Protein AF-A0A974YN54-F1 (afdb_monomer_lite)

Sequence (105 aa):
MNDLEYCRILQIESSTLQMWVEERWIIPGSSSQARSYEDVDLARGRLILDLIESMGVNHAGVDVVIELVDQVHSLRERMRLLMDAIGKQDPAVQNALWQALTPIR

Foldseek 3Di:
DFLVVLCVVLVHDSVVVVVCVVLPLAPFDDDPHGGHDDVVSSVSSVVLCCCCPVVVHDPVRSSVVSVVVVVVVVVVVVVVVVVVVLVPDDPVSVVVVVVVPPDPD

Secondary structure (DSSP, 8-state):
--HHHHHHHHT--HHHHHHHHHTTSS--EEETTEEE--HHHHHHHHHHHIIIIIT---HHHHHHHHHHHHHHHHHHHHHHHHHHHHHTS-HHHHHHHHHHHS---

Radius of gyration: 19.65 Å; chains: 1; bounding box: 41×22×55 Å

pLDDT: mean 91.98, std 7.6, range [49.56, 97.44]

Structure (mmCIF, N/CA/C/O backbone):
data_AF-A0A974YN54-F1
#
_entry.id   AF-A0A974YN54-F1
#
loop_
_atom_site.group_PDB
_atom_site.id
_atom_site.type_symbol
_atom_site.label_atom_id
_atom_site.label_alt_id
_atom_site.label_comp_id
_atom_site.label_asym_id
_atom_site.label_entity_id
_atom_site.label_seq_id
_atom_site.pdbx_PDB_ins_code
_atom_site.Cartn_x
_atom_site.Cartn_y
_atom_site.Cartn_z
_atom_site.occupancy
_atom_site.B_iso_or_equiv
_atom_site.auth_seq_id
_atom_site.auth_comp_id
_atom_site.auth_asym_id
_atom_site.auth_atom_id
_atom_site.pdbx_PDB_model_num
ATOM 1 N N . MET A 1 1 ? 5.357 9.877 10.454 1.00 93.06 1 MET A N 1
ATOM 2 C CA . MET A 1 1 ? 4.251 9.975 11.438 1.00 93.06 1 MET A CA 1
ATOM 3 C C . MET A 1 1 ? 4.340 8.796 12.390 1.00 93.06 1 MET A C 1
ATOM 5 O O . MET A 1 1 ? 4.726 7.731 11.930 1.00 93.06 1 MET A O 1
ATOM 9 N N . ASN A 1 2 ? 4.029 8.946 13.675 1.00 94.38 2 ASN A N 1
ATOM 10 C CA . ASN A 1 2 ? 3.928 7.805 14.608 1.00 94.38 2 ASN A CA 1
ATOM 11 C C . ASN A 1 2 ? 2.498 7.215 14.653 1.00 94.38 2 ASN A C 1
ATOM 13 O O . ASN A 1 2 ? 1.585 7.786 14.057 1.00 94.38 2 ASN A O 1
ATOM 17 N N . ASP A 1 3 ? 2.294 6.103 15.374 1.00 94.75 3 ASP A N 1
ATOM 18 C CA . ASP A 1 3 ? 0.982 5.436 15.522 1.00 94.75 3 ASP A CA 1
ATOM 19 C C . ASP A 1 3 ? -0.126 6.400 15.997 1.00 94.75 3 ASP A C 1
ATOM 21 O O . ASP A 1 3 ? -1.218 6.420 15.434 1.00 94.75 3 ASP A O 1
ATOM 25 N N . LEU A 1 4 ? 0.145 7.242 17.006 1.00 94.50 4 LEU A N 1
ATOM 26 C CA . LEU A 1 4 ? -0.855 8.163 17.571 1.00 94.50 4 LEU A CA 1
ATOM 27 C C . LEU A 1 4 ? -1.285 9.239 16.568 1.00 94.50 4 LEU A C 1
ATOM 29 O O . LEU A 1 4 ? -2.464 9.586 16.492 1.00 94.50 4 LEU A O 1
ATOM 33 N N . GLU A 1 5 ? -0.332 9.787 15.815 1.00 95.69 5 GLU A N 1
ATOM 34 C CA . GLU A 1 5 ? -0.603 10.753 14.749 1.00 95.69 5 GLU A CA 1
ATOM 35 C C . GLU A 1 5 ? -1.415 10.114 13.624 1.00 95.69 5 GLU A C 1
ATOM 37 O O . GLU A 1 5 ? -2.404 10.696 13.182 1.00 95.69 5 GLU A O 1
ATOM 42 N N . TYR A 1 6 ? -1.033 8.906 13.209 1.00 96.19 6 TYR A N 1
ATOM 43 C CA . TYR A 1 6 ? -1.703 8.161 12.149 1.00 96.19 6 TYR A CA 1
ATOM 44 C C . TYR A 1 6 ? -3.162 7.846 12.514 1.00 96.19 6 TYR A C 1
ATOM 46 O O . TYR A 1 6 ? -4.077 8.207 11.769 1.00 96.19 6 TYR A O 1
ATOM 54 N N . CYS A 1 7 ? -3.395 7.292 13.711 1.00 97.25 7 CYS A N 1
ATOM 55 C CA . CYS A 1 7 ? -4.736 7.032 14.237 1.00 97.25 7 CYS A CA 1
ATOM 56 C C . CYS A 1 7 ? -5.588 8.303 14.312 1.00 97.25 7 CYS A C 1
ATOM 58 O O . CYS A 1 7 ? -6.750 8.299 13.912 1.00 97.25 7 CYS A O 1
ATOM 60 N N . ARG A 1 8 ? -5.011 9.420 14.781 1.00 97.44 8 ARG A N 1
ATOM 61 C CA . ARG A 1 8 ? -5.728 10.699 14.884 1.00 97.44 8 ARG A CA 1
ATOM 62 C C . ARG A 1 8 ? -6.159 11.232 13.516 1.00 97.44 8 ARG A C 1
ATOM 64 O O . ARG A 1 8 ? -7.273 11.731 13.399 1.00 97.44 8 ARG A O 1
ATOM 71 N N . ILE A 1 9 ? -5.289 11.159 12.507 1.00 97.38 9 ILE A N 1
ATOM 72 C CA . ILE A 1 9 ? -5.573 11.676 11.158 1.00 97.38 9 ILE A CA 1
ATOM 73 C C . ILE A 1 9 ? -6.654 10.844 10.465 1.00 97.38 9 ILE A C 1
ATOM 75 O O . ILE A 1 9 ? -7.547 11.402 9.826 1.00 97.38 9 ILE A O 1
ATOM 79 N N . LEU A 1 10 ? -6.591 9.519 10.604 1.00 96.56 10 LEU A N 1
ATOM 80 C CA . LEU A 1 10 ? -7.585 8.613 10.029 1.00 96.56 10 LEU A CA 1
ATOM 81 C C . LEU A 1 10 ? -8.843 8.456 10.887 1.00 96.56 10 LEU A C 1
ATOM 83 O O . LEU A 1 10 ? -9.811 7.877 10.412 1.00 96.56 10 LEU A O 1
ATOM 87 N N . GLN A 1 11 ? -8.849 9.006 12.104 1.00 96.94 11 GLN A N 1
ATOM 88 C CA . GLN A 1 11 ? -9.931 8.862 13.082 1.00 96.94 11 GLN A CA 1
ATOM 89 C C . GLN A 1 11 ? -10.240 7.394 13.423 1.00 96.94 11 GLN A C 1
ATOM 91 O O . GLN A 1 11 ? -11.394 7.021 13.612 1.00 96.94 11 GLN A O 1
ATOM 96 N N . ILE A 1 12 ? -9.194 6.572 13.534 1.00 96.81 12 ILE A N 1
ATOM 97 C CA . ILE A 1 12 ? -9.288 5.152 13.894 1.00 96.81 12 ILE A CA 1
ATOM 98 C C . ILE A 1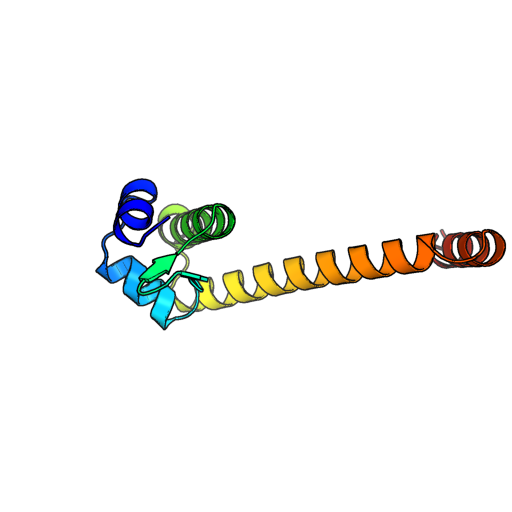 12 ? -8.745 4.899 15.301 1.00 96.81 12 ILE A C 1
ATOM 100 O O . ILE A 1 12 ? -7.926 5.659 15.824 1.00 96.81 12 ILE A O 1
ATOM 104 N N . GLU A 1 13 ? -9.175 3.799 15.911 1.00 96.88 13 GLU A N 1
ATOM 105 C CA . GLU A 1 13 ? -8.606 3.324 17.169 1.00 96.88 13 GLU A CA 1
ATOM 106 C C . GLU A 1 13 ? -7.259 2.619 16.950 1.00 96.88 13 GLU A C 1
ATOM 108 O O . GLU A 1 13 ? -6.990 2.045 15.892 1.00 96.88 13 GLU A O 1
ATOM 113 N N . SER A 1 14 ? -6.418 2.593 17.987 1.00 95.56 14 SER A N 1
ATOM 114 C CA . SER A 1 14 ? -5.140 1.869 17.947 1.00 95.56 14 SER A CA 1
ATOM 115 C C . SER A 1 14 ? -5.310 0.361 17.727 1.00 95.56 14 SER A C 1
ATOM 117 O O . SER A 1 14 ? -4.426 -0.272 17.162 1.00 95.56 14 SER A O 1
ATOM 119 N N . SER A 1 15 ? -6.438 -0.214 18.153 1.00 96.56 15 SER A N 1
ATOM 120 C CA . SER A 1 15 ? -6.824 -1.609 17.895 1.00 96.56 15 SER A CA 1
ATOM 121 C C . SER A 1 15 ? -7.018 -1.873 16.398 1.00 96.56 15 SER A C 1
ATOM 123 O O . SER A 1 15 ? -6.506 -2.862 15.878 1.00 96.56 15 SER A O 1
ATOM 125 N N . THR A 1 16 ? -7.688 -0.959 15.692 1.00 96.00 16 THR A N 1
ATOM 126 C CA . THR A 1 16 ? -7.881 -1.015 14.238 1.00 96.00 16 THR A CA 1
ATOM 127 C C . THR A 1 16 ? -6.551 -0.922 13.502 1.00 96.00 16 THR A C 1
ATOM 129 O O . THR A 1 16 ? -6.276 -1.752 12.640 1.00 96.00 16 THR A O 1
ATOM 132 N N . LEU A 1 17 ? -5.692 0.036 13.874 1.00 96.62 17 LEU A N 1
ATOM 133 C CA . LEU A 1 17 ? -4.357 0.152 13.279 1.00 96.62 17 LEU A CA 1
ATOM 134 C C . LEU A 1 17 ? -3.524 -1.112 13.522 1.00 96.62 17 LEU A C 1
ATOM 136 O O . LEU A 1 17 ? -2.850 -1.592 12.615 1.00 96.62 17 LEU A O 1
ATOM 140 N N . GLN A 1 18 ? -3.582 -1.669 14.732 1.00 95.50 18 GLN A N 1
ATOM 141 C CA . GLN A 1 18 ? -2.867 -2.897 15.057 1.00 95.50 18 GLN A CA 1
ATOM 142 C C . GLN A 1 18 ? -3.333 -4.066 14.182 1.00 95.50 18 GLN A C 1
ATOM 144 O O . GLN A 1 18 ? -2.483 -4.767 13.639 1.00 95.50 18 GLN A O 1
ATOM 149 N N . MET A 1 19 ? -4.645 -4.220 13.974 1.00 95.50 19 MET A N 1
ATOM 150 C CA . MET A 1 19 ? -5.196 -5.231 13.067 1.00 95.50 19 MET A CA 1
ATOM 151 C C . MET A 1 19 ? -4.698 -5.031 11.630 1.00 95.50 19 MET A C 1
ATOM 153 O O . MET A 1 19 ? -4.215 -5.976 11.016 1.00 95.50 19 MET A O 1
ATOM 157 N N . TRP A 1 20 ? -4.705 -3.798 11.113 1.00 96.06 20 TRP A N 1
ATOM 158 C CA . TRP A 1 20 ? -4.194 -3.518 9.764 1.00 96.06 20 TRP A CA 1
ATOM 159 C C . TRP A 1 20 ? -2.712 -3.863 9.602 1.00 96.06 20 TRP A C 1
ATOM 161 O O . TRP A 1 20 ? -2.289 -4.271 8.523 1.00 96.06 20 TRP A O 1
ATOM 171 N N . VAL A 1 21 ? -1.909 -3.690 10.653 1.00 94.88 21 VAL A N 1
ATOM 172 C CA . VAL A 1 21 ? -0.489 -4.064 10.633 1.00 94.88 21 VAL A CA 1
ATOM 173 C C . VAL A 1 21 ? -0.309 -5.582 10.733 1.00 94.88 21 VAL A C 1
ATOM 175 O O . VAL A 1 21 ? 0.572 -6.134 10.072 1.00 94.88 21 VAL A O 1
ATOM 178 N N . GLU A 1 22 ? -1.131 -6.268 11.528 1.00 93.94 22 GLU A N 1
ATOM 179 C CA . GLU A 1 22 ? -1.118 -7.732 11.666 1.00 93.94 22 GLU A CA 1
ATOM 180 C C . GLU A 1 22 ? -1.505 -8.435 10.358 1.00 93.94 22 GLU A C 1
ATOM 182 O O . GLU A 1 22 ? -0.777 -9.324 9.911 1.00 93.94 22 GLU A O 1
ATOM 187 N N . GLU A 1 23 ? -2.558 -7.959 9.692 1.00 93.06 23 GLU A N 1
ATOM 188 C CA . GLU A 1 23 ? -2.995 -8.421 8.364 1.00 93.06 23 GLU A CA 1
ATOM 189 C C . GLU A 1 23 ? -2.102 -7.897 7.224 1.00 93.06 23 GLU A C 1
ATOM 191 O O . GLU A 1 23 ? -2.294 -8.219 6.055 1.00 93.06 23 GLU A O 1
ATOM 196 N N . ARG A 1 24 ? -1.075 -7.099 7.552 1.00 92.69 24 ARG A N 1
ATOM 197 C CA . ARG A 1 24 ? -0.125 -6.492 6.602 1.00 92.69 24 ARG A CA 1
ATOM 198 C C . ARG A 1 24 ? -0.763 -5.578 5.556 1.00 92.69 24 ARG A C 1
ATOM 200 O O . ARG A 1 24 ? -0.142 -5.298 4.533 1.00 92.69 24 ARG A O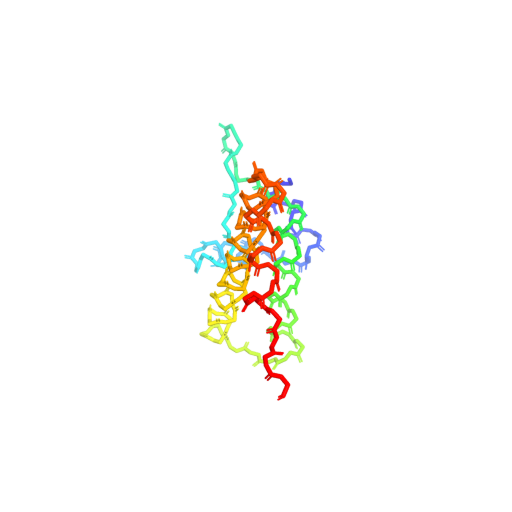 1
ATOM 207 N N . TRP A 1 25 ? -1.951 -5.049 5.823 1.00 94.88 25 TRP A N 1
ATOM 208 C CA . TRP A 1 25 ? -2.564 -4.015 4.988 1.00 94.88 25 TRP A CA 1
ATOM 209 C C . TRP A 1 25 ? -1.773 -2.715 5.037 1.00 94.88 25 TRP A C 1
ATOM 211 O O . TRP A 1 25 ? -1.683 -2.005 4.042 1.00 94.88 25 TRP A O 1
ATOM 221 N N . ILE A 1 26 ? -1.170 -2.413 6.186 1.00 94.81 26 ILE A N 1
ATOM 222 C CA . ILE A 1 26 ? -0.214 -1.320 6.344 1.00 94.81 26 ILE A CA 1
ATOM 223 C C . ILE A 1 26 ? 1.099 -1.902 6.855 1.00 94.81 26 ILE A C 1
ATOM 225 O O . ILE A 1 26 ? 1.132 -2.610 7.860 1.00 94.81 26 ILE A O 1
ATOM 229 N N . ILE A 1 27 ? 2.198 -1.575 6.178 1.00 91.94 27 ILE A N 1
ATOM 230 C CA . ILE A 1 27 ? 3.538 -2.017 6.560 1.00 91.94 27 ILE A CA 1
ATOM 231 C C . ILE A 1 27 ? 4.313 -0.779 7.017 1.00 91.94 27 ILE A C 1
ATOM 233 O O . ILE A 1 27 ? 4.832 -0.049 6.175 1.00 91.94 27 ILE A O 1
ATOM 237 N N . PRO A 1 28 ? 4.385 -0.513 8.332 1.00 92.94 28 PRO A N 1
ATOM 238 C CA . PRO A 1 28 ? 5.099 0.647 8.834 1.00 92.94 28 PRO A CA 1
ATOM 239 C C . PRO A 1 28 ? 6.599 0.527 8.571 1.00 92.94 28 PRO A C 1
ATOM 241 O O . PRO A 1 28 ? 7.203 -0.539 8.732 1.00 92.94 28 PRO A O 1
ATOM 244 N N . GLY A 1 29 ? 7.225 1.662 8.277 1.00 90.94 29 GLY A N 1
ATOM 245 C CA . GLY A 1 29 ? 8.665 1.810 8.412 1.00 90.94 29 GLY A CA 1
ATOM 246 C C . GLY A 1 29 ? 9.106 1.668 9.872 1.00 90.94 29 GLY A C 1
ATOM 247 O O . GLY A 1 29 ? 8.316 1.783 10.813 1.00 90.94 29 GLY A O 1
ATOM 248 N N . SER A 1 30 ? 10.398 1.423 10.075 1.00 85.12 30 SER A N 1
ATOM 249 C CA . SER A 1 30 ? 11.010 1.386 11.406 1.00 85.12 30 SER A CA 1
ATOM 250 C C . SER A 1 30 ? 11.905 2.608 11.590 1.00 85.12 30 SER A C 1
ATOM 252 O O . SER A 1 30 ? 12.902 2.747 10.885 1.00 85.12 30 SER A O 1
ATOM 254 N N . SER A 1 31 ? 11.580 3.475 12.552 1.00 80.19 31 SER A N 1
ATOM 255 C CA . SER A 1 31 ? 12.430 4.604 12.939 1.00 80.19 31 SER A CA 1
ATOM 256 C C . SER A 1 31 ? 12.869 4.443 14.388 1.00 80.19 31 SER A C 1
ATOM 258 O O . SER A 1 31 ? 12.019 4.464 15.273 1.00 80.19 31 SER A O 1
ATOM 260 N N . SER A 1 32 ? 14.183 4.261 14.587 1.00 68.44 32 SER A N 1
ATOM 261 C CA . SER A 1 32 ? 14.973 4.174 15.838 1.00 68.44 32 SER A CA 1
ATOM 262 C C . SER A 1 32 ? 14.467 3.268 16.980 1.00 68.44 32 SER A C 1
ATOM 264 O O . SER A 1 32 ? 15.274 2.539 17.547 1.00 68.44 32 SER A O 1
ATOM 266 N N . GLN A 1 33 ? 13.178 3.268 17.314 1.00 73.88 33 GLN A N 1
ATOM 267 C CA . GLN A 1 33 ? 12.523 2.400 18.301 1.00 73.88 33 GLN A CA 1
ATOM 268 C C . GLN A 1 33 ? 10.997 2.261 18.115 1.00 73.88 33 GLN A C 1
ATOM 270 O O . GLN A 1 33 ? 10.361 1.549 18.888 1.00 73.88 33 GLN A O 1
ATOM 275 N N . ALA A 1 34 ? 10.397 2.920 17.117 1.00 83.19 34 ALA A N 1
ATOM 276 C CA . ALA A 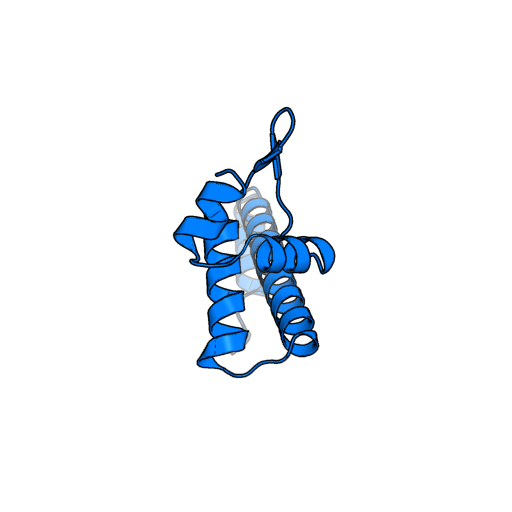1 34 ? 8.951 2.947 16.911 1.00 83.19 34 ALA A CA 1
ATOM 277 C C . ALA A 1 34 ? 8.572 2.807 15.429 1.00 83.19 34 ALA A C 1
ATOM 279 O O . ALA A 1 34 ? 9.372 3.069 14.524 1.00 83.19 34 ALA A O 1
ATOM 280 N N . ARG A 1 35 ? 7.322 2.400 15.192 1.00 91.69 35 ARG A N 1
ATOM 281 C CA . ARG A 1 35 ? 6.713 2.399 13.860 1.00 91.69 35 ARG A CA 1
ATOM 282 C C . ARG A 1 35 ? 6.615 3.829 13.338 1.00 91.69 35 ARG A C 1
ATOM 284 O O . ARG A 1 35 ? 6.255 4.751 14.076 1.00 91.69 35 ARG A O 1
ATOM 291 N N . SER A 1 36 ? 6.933 3.997 12.062 1.00 94.38 36 SER A N 1
ATOM 292 C CA . SER A 1 36 ? 6.790 5.259 11.351 1.00 94.38 36 SER A CA 1
ATOM 293 C C . SER A 1 36 ? 6.031 5.060 10.048 1.00 94.38 36 SER A C 1
ATOM 295 O O . SER A 1 36 ? 6.363 4.164 9.280 1.00 94.38 36 SER A O 1
ATOM 297 N N . TYR A 1 37 ? 5.078 5.941 9.786 1.00 94.56 37 TYR A N 1
ATOM 298 C CA . TYR A 1 37 ? 4.289 5.980 8.558 1.00 94.56 37 TYR A CA 1
ATOM 299 C C . TYR A 1 37 ? 4.681 7.185 7.710 1.00 94.56 37 TYR A C 1
ATOM 301 O O . TYR A 1 37 ? 5.126 8.211 8.245 1.00 94.56 37 TYR A O 1
ATOM 309 N N . GLU A 1 38 ? 4.477 7.061 6.410 1.00 94.56 38 GLU A N 1
ATOM 310 C CA . GLU A 1 38 ? 4.627 8.107 5.404 1.00 94.56 38 GLU A CA 1
ATOM 311 C C . GLU A 1 38 ? 3.260 8.503 4.818 1.00 94.56 38 GLU A C 1
ATOM 313 O O . GLU A 1 38 ? 2.231 7.882 5.094 1.00 94.56 38 GLU A O 1
ATOM 318 N N . ASP A 1 39 ? 3.227 9.537 3.975 1.00 94.25 39 ASP A N 1
ATOM 319 C CA . ASP A 1 39 ? 1.981 10.007 3.350 1.00 94.25 39 ASP A CA 1
ATOM 320 C C . ASP A 1 39 ? 1.329 8.935 2.457 1.00 94.25 39 ASP A C 1
ATOM 322 O O . ASP A 1 39 ? 0.103 8.870 2.340 1.00 94.25 39 ASP A O 1
ATOM 326 N N . VAL A 1 40 ? 2.135 8.049 1.859 1.00 90.62 40 VAL A N 1
ATOM 327 C CA . VAL A 1 40 ? 1.634 6.901 1.087 1.00 90.62 40 VAL A CA 1
ATOM 328 C C . VAL A 1 40 ? 0.865 5.915 1.970 1.00 90.62 40 VAL A C 1
ATOM 330 O O . VAL A 1 40 ? -0.157 5.377 1.542 1.00 90.62 40 VAL A O 1
ATOM 333 N N . ASP A 1 41 ? 1.286 5.736 3.224 1.00 94.69 41 ASP A N 1
ATOM 334 C CA . ASP A 1 41 ? 0.576 4.885 4.175 1.00 94.69 41 ASP A CA 1
ATOM 335 C C . ASP A 1 41 ? -0.752 5.519 4.579 1.00 94.69 41 ASP A C 1
ATOM 337 O O . ASP A 1 41 ? -1.739 4.807 4.737 1.00 94.69 41 ASP A O 1
ATOM 341 N N . LEU A 1 42 ? -0.822 6.849 4.717 1.00 95.62 42 LEU A N 1
ATOM 342 C CA . LEU A 1 42 ? -2.091 7.541 4.978 1.00 95.62 42 LEU A CA 1
ATOM 343 C C . LEU A 1 42 ? -3.075 7.383 3.821 1.00 95.62 42 LEU A C 1
ATOM 345 O O . LEU A 1 42 ? -4.257 7.128 4.052 1.00 95.62 42 LEU A O 1
ATOM 349 N N . ALA A 1 43 ? -2.597 7.526 2.584 1.00 94.44 43 ALA A N 1
ATOM 350 C CA . ALA A 1 43 ? -3.422 7.314 1.402 1.00 94.44 43 ALA A CA 1
ATOM 351 C C . ALA A 1 43 ? -3.961 5.875 1.356 1.00 94.44 43 ALA A C 1
ATOM 353 O O . ALA A 1 43 ? -5.148 5.669 1.100 1.00 94.44 43 ALA A O 1
ATOM 354 N N . ARG A 1 44 ? -3.116 4.885 1.681 1.00 95.44 44 ARG A N 1
ATOM 355 C CA . ARG A 1 44 ? -3.527 3.479 1.785 1.00 95.44 44 ARG A CA 1
ATOM 356 C C . ARG A 1 44 ? -4.545 3.261 2.911 1.00 95.44 44 ARG A C 1
ATOM 358 O O . ARG A 1 44 ? -5.553 2.602 2.689 1.00 95.44 44 ARG A O 1
ATOM 365 N N . GLY A 1 45 ? -4.346 3.868 4.081 1.00 96.38 45 GLY A N 1
ATOM 366 C CA . GLY A 1 45 ? -5.301 3.805 5.192 1.00 96.38 45 GLY A CA 1
ATOM 367 C C . GLY A 1 45 ? -6.665 4.410 4.847 1.00 96.38 45 GLY A C 1
ATOM 368 O O . GLY A 1 45 ? -7.697 3.829 5.170 1.00 96.38 45 GLY A O 1
ATOM 369 N N . ARG A 1 46 ? -6.691 5.535 4.118 1.00 96.38 46 ARG A N 1
ATOM 370 C CA . ARG A 1 46 ? -7.940 6.127 3.611 1.00 96.38 46 ARG A CA 1
ATOM 371 C C . ARG A 1 46 ? -8.658 5.190 2.640 1.00 96.38 46 ARG A C 1
ATOM 373 O O . ARG A 1 46 ? -9.862 5.019 2.767 1.00 96.38 46 ARG A O 1
ATOM 380 N N . LEU A 1 47 ? -7.923 4.550 1.729 1.00 95.88 47 LEU A N 1
ATOM 381 C CA . LEU A 1 47 ? -8.491 3.560 0.814 1.00 95.88 47 LEU A CA 1
ATOM 382 C C . LEU A 1 47 ? -9.134 2.389 1.572 1.00 95.88 47 LEU A C 1
ATOM 384 O O . LEU A 1 47 ? -10.234 1.975 1.221 1.00 95.88 47 LEU A O 1
ATOM 388 N N . ILE A 1 48 ? -8.475 1.870 2.612 1.00 96.62 48 ILE A N 1
ATOM 389 C CA . ILE A 1 48 ? -9.023 0.785 3.442 1.00 96.62 48 ILE A CA 1
ATOM 390 C C . ILE A 1 48 ? -10.346 1.213 4.091 1.00 96.62 48 ILE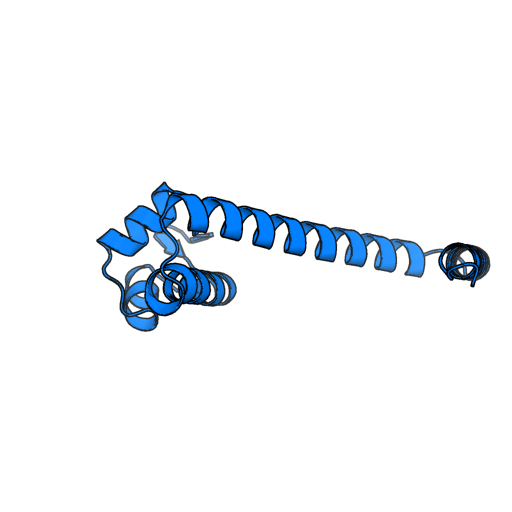 A C 1
ATOM 392 O O . ILE A 1 48 ? -11.316 0.456 4.048 1.00 96.62 48 ILE A O 1
ATOM 396 N N . LEU A 1 49 ? -10.415 2.432 4.637 1.00 96.69 49 LEU A N 1
ATOM 397 C CA . LEU A 1 49 ? -11.659 2.974 5.195 1.00 96.69 49 LEU A CA 1
ATOM 398 C C . LEU A 1 49 ? -12.752 3.091 4.134 1.00 96.69 49 LEU A C 1
ATOM 400 O O . LEU A 1 49 ? -13.866 2.634 4.362 1.00 96.69 49 LEU A O 1
ATOM 404 N N . ASP A 1 50 ? -12.437 3.626 2.955 1.00 96.31 50 ASP A N 1
ATOM 405 C CA . ASP A 1 50 ? -13.414 3.765 1.873 1.00 96.31 50 ASP A CA 1
ATOM 406 C C . ASP A 1 50 ? -13.949 2.392 1.418 1.00 96.31 50 ASP A C 1
ATOM 408 O O . ASP A 1 50 ? -15.146 2.238 1.162 1.00 96.31 50 ASP A O 1
ATOM 412 N N . LEU A 1 51 ? -13.090 1.368 1.364 1.00 96.44 51 LEU A N 1
ATOM 413 C CA . LEU A 1 51 ? -13.483 -0.010 1.049 1.00 96.44 51 LEU A CA 1
ATOM 414 C C . LEU A 1 51 ? -14.459 -0.574 2.083 1.00 96.44 51 LEU A C 1
ATOM 416 O O . LEU A 1 51 ? -15.500 -1.116 1.710 1.00 96.44 51 LEU A O 1
ATOM 420 N N . ILE A 1 52 ? -14.152 -0.429 3.369 1.00 95.25 52 ILE A N 1
ATOM 421 C CA . ILE A 1 52 ? -14.955 -1.017 4.446 1.00 95.25 52 ILE A CA 1
ATOM 422 C C . ILE A 1 52 ? -16.245 -0.219 4.668 1.00 95.25 52 ILE A C 1
ATOM 424 O O . ILE A 1 52 ? -17.335 -0.789 4.663 1.00 95.25 52 ILE A O 1
ATOM 428 N N . GLU A 1 53 ? -16.136 1.095 4.853 1.00 94.25 53 GLU A N 1
ATOM 429 C CA . GLU A 1 53 ? -17.241 1.953 5.291 1.00 94.25 53 GLU A CA 1
ATOM 430 C C . GLU A 1 53 ? -18.153 2.365 4.138 1.00 94.25 53 GLU A C 1
ATOM 432 O O . GLU A 1 53 ? -19.376 2.334 4.275 1.00 94.25 53 GLU A O 1
ATOM 437 N N . SER A 1 54 ? -17.574 2.746 2.996 1.00 93.75 54 SER A N 1
ATOM 438 C CA . SER A 1 54 ? -18.359 3.269 1.871 1.00 93.75 54 SER A CA 1
ATOM 439 C C . SER A 1 54 ? -18.796 2.172 0.905 1.00 93.75 54 SER A C 1
ATOM 441 O O . SER A 1 54 ? -19.899 2.234 0.364 1.00 93.75 54 SER A O 1
ATOM 443 N N . MET A 1 55 ? -17.950 1.163 0.676 1.00 94.44 55 MET A N 1
ATOM 444 C CA . MET A 1 55 ? -18.218 0.094 -0.294 1.00 94.44 55 MET A CA 1
ATOM 445 C C . MET A 1 55 ? -18.695 -1.220 0.343 1.00 94.44 55 MET A C 1
ATOM 447 O O . MET A 1 55 ? -19.107 -2.125 -0.383 1.00 94.44 55 MET A O 1
ATOM 451 N N . GLY A 1 56 ? -18.679 -1.338 1.677 1.00 94.56 56 GLY A N 1
ATOM 452 C CA . GLY A 1 56 ? -19.139 -2.535 2.389 1.00 94.56 56 GLY A CA 1
ATOM 453 C C . GLY A 1 56 ? -18.282 -3.778 2.127 1.00 94.56 56 GLY A C 1
ATOM 454 O O . GLY A 1 56 ? -18.770 -4.905 2.242 1.00 94.56 56 GLY A O 1
ATOM 455 N N . VAL A 1 57 ? -17.021 -3.588 1.734 1.00 96.62 57 VAL A N 1
ATOM 456 C CA . VAL A 1 57 ? -16.073 -4.674 1.478 1.00 96.62 57 VAL A CA 1
ATOM 457 C C . VAL A 1 57 ? -15.684 -5.312 2.811 1.00 96.62 57 VAL A C 1
ATOM 459 O O . VAL A 1 57 ? -15.372 -4.631 3.786 1.00 96.62 57 VAL A O 1
ATOM 462 N N . ASN A 1 58 ? -15.718 -6.641 2.869 1.00 95.12 58 ASN A N 1
ATOM 463 C CA . ASN A 1 58 ? -15.288 -7.381 4.052 1.00 95.12 58 ASN A CA 1
ATOM 464 C C . ASN A 1 58 ? -13.753 -7.473 4.129 1.00 95.12 58 ASN A C 1
ATOM 466 O O . ASN A 1 58 ? -13.053 -7.185 3.165 1.00 95.12 58 ASN A O 1
ATOM 470 N N . HIS A 1 59 ? -13.224 -7.940 5.260 1.00 92.88 59 HIS A N 1
ATOM 471 C CA . HIS A 1 59 ? -11.776 -8.030 5.489 1.00 92.88 59 HIS A CA 1
ATOM 472 C C . HIS A 1 59 ? -11.052 -8.847 4.401 1.00 92.88 59 HIS A C 1
ATOM 474 O O . HIS A 1 59 ? -10.111 -8.351 3.796 1.00 92.88 59 HIS A O 1
ATOM 480 N N . ALA A 1 60 ? -11.580 -10.022 4.040 1.00 93.94 60 ALA A N 1
ATOM 481 C CA . ALA A 1 60 ? -11.015 -10.842 2.964 1.00 93.94 60 ALA A CA 1
ATOM 482 C C . ALA A 1 60 ? -11.020 -10.142 1.589 1.00 93.94 60 ALA A C 1
ATOM 484 O O . ALA A 1 60 ? -10.168 -10.399 0.746 1.00 93.94 60 ALA A O 1
ATOM 485 N N . GLY A 1 61 ? -11.996 -9.270 1.330 1.00 95.75 61 GLY A N 1
ATOM 486 C CA . GLY A 1 61 ? -12.031 -8.455 0.121 1.00 95.75 61 GLY A CA 1
ATOM 487 C C . GLY A 1 61 ? -10.999 -7.330 0.152 1.00 95.75 61 GLY A C 1
ATOM 488 O O . GLY A 1 61 ? -10.399 -7.037 -0.881 1.00 95.75 61 GLY A O 1
ATOM 489 N N . VAL A 1 62 ? -10.756 -6.730 1.322 1.00 95.81 62 VAL A N 1
ATOM 490 C CA . VAL A 1 62 ? -9.700 -5.724 1.502 1.00 95.81 62 VAL A CA 1
ATOM 491 C C . VAL A 1 62 ? -8.333 -6.335 1.208 1.00 95.81 62 VAL A C 1
ATOM 493 O O . VAL A 1 62 ? -7.592 -5.732 0.437 1.00 95.81 62 VAL A O 1
ATOM 496 N N . ASP A 1 63 ? -8.041 -7.544 1.702 1.00 94.25 63 ASP A N 1
ATOM 497 C CA . ASP A 1 63 ? -6.797 -8.270 1.388 1.00 94.25 63 ASP A CA 1
ATOM 498 C C . ASP A 1 63 ? -6.523 -8.313 -0.120 1.00 94.25 63 ASP A C 1
ATOM 500 O O . ASP A 1 63 ? -5.463 -7.900 -0.595 1.00 94.25 63 ASP A O 1
ATOM 504 N N . VAL A 1 64 ? -7.521 -8.758 -0.890 1.00 95.19 64 VAL A N 1
ATOM 505 C CA . VAL A 1 64 ? -7.412 -8.887 -2.347 1.00 95.19 64 VAL A CA 1
ATOM 506 C C . VAL A 1 64 ? -7.190 -7.526 -3.003 1.00 95.19 64 VAL A C 1
ATOM 508 O O . VAL A 1 64 ? -6.364 -7.400 -3.906 1.00 95.19 64 VAL A O 1
ATOM 511 N N . VAL A 1 65 ? -7.915 -6.491 -2.573 1.00 95.00 65 VAL A N 1
ATOM 512 C CA . VAL A 1 65 ? -7.774 -5.151 -3.157 1.00 95.00 65 VAL A CA 1
ATOM 513 C C . VAL A 1 65 ? -6.395 -4.565 -2.868 1.00 95.00 65 VAL A C 1
ATOM 515 O O . VAL A 1 65 ? -5.788 -4.000 -3.777 1.00 95.00 65 VAL A O 1
ATOM 518 N N . ILE A 1 66 ? -5.877 -4.719 -1.648 1.00 93.06 66 ILE A N 1
ATOM 519 C CA . ILE A 1 66 ? -4.535 -4.248 -1.292 1.00 93.06 66 ILE A CA 1
ATOM 520 C C . ILE A 1 66 ? -3.474 -4.972 -2.122 1.00 93.06 66 ILE A C 1
ATOM 522 O O . ILE A 1 66 ? -2.607 -4.314 -2.698 1.00 93.06 66 ILE A O 1
ATOM 526 N N . GLU A 1 67 ? -3.591 -6.291 -2.288 1.00 93.06 67 GLU A N 1
ATOM 527 C CA . GLU A 1 67 ? -2.667 -7.047 -3.134 1.00 93.06 67 GLU A CA 1
ATOM 528 C C . GLU A 1 67 ? -2.701 -6.561 -4.593 1.00 93.06 67 GLU A C 1
ATOM 530 O O . GLU A 1 67 ? -1.657 -6.343 -5.210 1.00 93.06 67 GLU A O 1
ATOM 535 N N . LEU A 1 68 ? -3.891 -6.324 -5.151 1.00 95.12 68 LEU A N 1
ATOM 536 C CA . LEU A 1 68 ? -4.040 -5.813 -6.517 1.00 95.12 68 LEU A CA 1
ATOM 537 C C . LEU A 1 68 ? -3.455 -4.406 -6.681 1.00 95.12 68 LEU A C 1
ATOM 539 O O . LEU A 1 68 ? -2.805 -4.117 -7.689 1.00 95.12 68 LEU A O 1
ATOM 543 N N . VAL A 1 69 ? -3.659 -3.528 -5.699 1.00 91.81 69 VAL A N 1
ATOM 544 C CA . VAL A 1 69 ? -3.067 -2.185 -5.680 1.00 91.81 69 VAL A CA 1
ATOM 545 C C . VAL A 1 69 ? -1.543 -2.282 -5.683 1.00 91.81 69 VAL A C 1
ATOM 547 O O . VAL A 1 69 ? -0.887 -1.637 -6.506 1.00 91.81 69 VAL A O 1
ATOM 550 N N . ASP A 1 70 ? -0.973 -3.148 -4.849 1.00 91.62 70 ASP A N 1
ATOM 551 C CA . ASP A 1 70 ? 0.471 -3.371 -4.794 1.00 91.62 70 ASP A CA 1
ATOM 552 C C . ASP A 1 70 ? 1.015 -3.950 -6.110 1.00 91.62 70 ASP A C 1
ATOM 554 O O . ASP A 1 70 ? 2.060 -3.510 -6.604 1.00 91.62 70 ASP A O 1
ATOM 558 N N . GLN A 1 71 ? 0.284 -4.871 -6.746 1.00 94.88 71 GLN A N 1
ATOM 559 C CA . GLN A 1 71 ? 0.628 -5.399 -8.069 1.00 94.88 71 GLN A CA 1
ATOM 560 C C . GLN A 1 71 ? 0.643 -4.293 -9.137 1.00 94.88 71 GLN A C 1
ATOM 562 O O . GLN A 1 71 ? 1.590 -4.213 -9.928 1.00 94.88 71 GLN A O 1
ATOM 567 N N . VAL A 1 72 ? -0.353 -3.400 -9.147 1.00 95.06 72 VAL A N 1
ATOM 568 C CA . VAL A 1 72 ? -0.403 -2.255 -10.071 1.00 95.06 72 VAL A CA 1
ATOM 569 C C . VAL A 1 72 ? 0.771 -1.308 -9.832 1.00 95.06 72 VAL A C 1
ATOM 571 O O . VAL A 1 72 ? 1.422 -0.889 -10.793 1.00 95.06 72 VAL A O 1
ATOM 574 N N . HIS A 1 73 ? 1.090 -0.987 -8.577 1.00 90.94 73 HIS A N 1
ATOM 575 C CA . HIS A 1 73 ? 2.247 -0.151 -8.254 1.00 90.94 73 HIS A CA 1
ATOM 576 C C . HIS A 1 73 ? 3.565 -0.801 -8.692 1.00 90.94 73 HIS A C 1
ATOM 578 O O . HIS A 1 73 ? 4.386 -0.135 -9.328 1.00 90.94 73 HIS A O 1
ATOM 584 N N . SER A 1 74 ? 3.739 -2.105 -8.452 1.00 93.12 74 SER A N 1
ATOM 585 C CA . SER A 1 74 ? 4.913 -2.855 -8.915 1.00 93.12 74 SER A CA 1
ATOM 586 C C . SER A 1 74 ? 5.045 -2.816 -10.437 1.00 93.12 74 SER A C 1
ATOM 588 O O . SER A 1 74 ? 6.133 -2.576 -10.964 1.00 93.12 74 SER A O 1
ATOM 590 N N . LEU A 1 75 ? 3.940 -3.002 -11.163 1.00 95.88 75 LEU A N 1
ATOM 591 C CA . LEU A 1 75 ? 3.935 -2.946 -12.621 1.00 95.88 75 LEU A CA 1
ATOM 592 C C . LEU A 1 75 ? 4.316 -1.553 -13.135 1.00 95.88 75 LEU A C 1
ATOM 594 O O . LEU A 1 75 ? 5.153 -1.440 -14.033 1.00 95.88 75 LEU A O 1
ATOM 598 N N . ARG A 1 76 ? 3.744 -0.491 -12.554 1.00 95.38 76 ARG A N 1
ATOM 599 C CA . ARG A 1 76 ? 4.074 0.896 -12.921 1.00 95.38 76 ARG A CA 1
ATOM 600 C C . ARG A 1 76 ? 5.555 1.193 -12.709 1.00 95.38 76 ARG A C 1
ATOM 602 O O . ARG A 1 76 ? 6.172 1.808 -13.576 1.00 95.38 76 ARG A O 1
ATOM 609 N N . GLU A 1 77 ? 6.132 0.720 -11.608 1.00 95.31 77 GLU A N 1
ATOM 610 C CA . GLU A 1 77 ? 7.555 0.908 -11.331 1.00 95.31 77 GLU A CA 1
ATOM 611 C C . GLU A 1 77 ? 8.439 0.142 -12.322 1.00 95.31 77 GLU A C 1
ATOM 613 O O . GLU A 1 77 ? 9.365 0.715 -12.895 1.00 95.31 77 GLU A O 1
ATOM 618 N N . ARG A 1 78 ? 8.116 -1.123 -12.619 1.00 95.94 78 ARG A N 1
ATOM 619 C CA . ARG A 1 78 ? 8.844 -1.909 -13.633 1.00 95.94 78 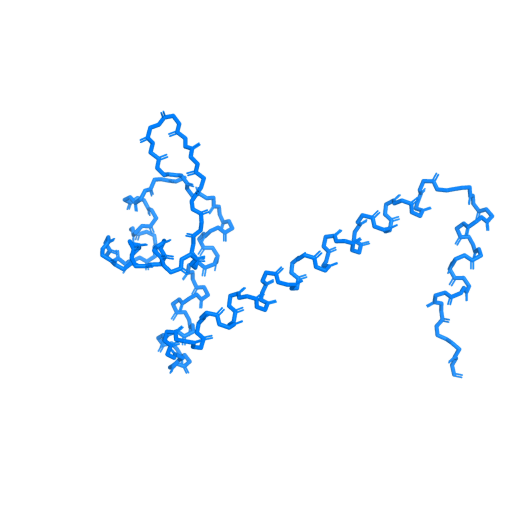ARG A CA 1
ATOM 620 C C . ARG A 1 78 ? 8.796 -1.249 -15.009 1.00 95.94 78 ARG A C 1
ATOM 622 O O . ARG A 1 78 ? 9.815 -1.194 -15.691 1.00 95.94 78 ARG A O 1
ATOM 629 N N . MET A 1 79 ? 7.640 -0.714 -15.403 1.00 94.75 79 MET A N 1
ATOM 630 C CA . MET A 1 79 ? 7.496 0.028 -16.657 1.00 94.75 79 MET A CA 1
ATOM 631 C C . MET A 1 79 ? 8.336 1.306 -16.667 1.00 94.75 79 MET A C 1
ATOM 633 O O . MET A 1 79 ? 8.983 1.602 -17.670 1.00 94.75 79 MET A O 1
ATOM 637 N N . ARG A 1 80 ? 8.380 2.047 -15.553 1.00 95.31 80 ARG A N 1
ATOM 638 C CA . ARG A 1 80 ? 9.229 3.239 -15.411 1.00 95.31 80 ARG A CA 1
ATOM 639 C C . ARG A 1 80 ? 10.710 2.893 -15.570 1.00 95.31 80 ARG A C 1
ATOM 641 O O . ARG A 1 80 ? 11.403 3.564 -16.330 1.00 95.31 80 ARG A O 1
ATOM 648 N N . LEU A 1 81 ? 11.173 1.832 -14.907 1.00 95.56 81 LEU A N 1
ATOM 649 C CA . LEU A 1 81 ? 12.552 1.345 -15.015 1.00 95.56 81 LEU A CA 1
ATOM 650 C C . LEU A 1 81 ? 12.889 0.889 -16.437 1.00 95.56 81 LEU A C 1
ATOM 652 O O . LEU A 1 81 ? 13.967 1.198 -16.940 1.00 95.56 81 LEU A O 1
ATOM 656 N N . LEU A 1 82 ? 11.963 0.194 -17.103 1.00 93.44 82 LEU A N 1
ATOM 657 C CA . LEU A 1 82 ? 12.128 -0.207 -18.496 1.00 93.44 82 LEU A CA 1
ATOM 658 C C . LEU A 1 82 ? 12.271 1.015 -19.414 1.00 93.44 82 LEU A C 1
ATOM 660 O O . LEU A 1 82 ? 13.198 1.060 -20.218 1.00 93.44 82 LEU A O 1
ATOM 664 N N . MET A 1 83 ? 11.401 2.020 -19.277 1.00 90.81 83 MET A N 1
ATOM 665 C CA . MET A 1 83 ? 11.491 3.249 -20.074 1.00 90.81 83 MET A CA 1
ATOM 666 C C . MET A 1 83 ? 12.796 4.014 -19.820 1.00 90.81 83 MET A C 1
ATOM 668 O O . MET A 1 83 ? 13.408 4.492 -20.772 1.00 90.81 83 MET A O 1
ATOM 672 N N . ASP A 1 84 ? 13.258 4.090 -18.569 1.00 94.31 84 ASP A N 1
ATOM 673 C CA . ASP A 1 84 ? 14.545 4.710 -18.225 1.00 94.31 84 ASP A CA 1
ATOM 674 C C . ASP A 1 84 ? 15.731 3.947 -18.846 1.00 94.31 84 ASP A C 1
ATOM 676 O O . ASP A 1 84 ? 16.650 4.548 -19.403 1.00 94.31 84 ASP A O 1
ATOM 680 N N . ALA A 1 85 ? 15.695 2.611 -18.831 1.00 92.69 85 ALA A N 1
ATOM 681 C CA . ALA A 1 85 ? 16.714 1.781 -19.471 1.00 92.69 85 ALA A CA 1
ATOM 682 C C . ALA A 1 85 ? 16.744 1.956 -20.999 1.00 92.69 85 ALA A C 1
ATOM 684 O O . ALA A 1 85 ? 17.830 2.015 -21.581 1.00 92.69 85 ALA A O 1
ATOM 685 N N . ILE A 1 86 ? 15.572 2.078 -21.637 1.00 90.94 86 ILE A N 1
ATOM 686 C CA . ILE A 1 86 ? 15.444 2.377 -23.071 1.00 90.94 86 ILE A CA 1
ATOM 687 C C . ILE A 1 86 ? 16.003 3.770 -23.375 1.00 90.94 86 ILE A C 1
ATOM 689 O O . ILE A 1 86 ? 16.786 3.917 -24.310 1.00 90.94 86 ILE A O 1
ATOM 693 N N . GLY A 1 87 ? 15.668 4.777 -22.564 1.00 90.00 87 GLY A N 1
ATOM 694 C CA . GLY A 1 87 ? 16.146 6.153 -22.734 1.00 90.00 87 GLY A CA 1
ATOM 695 C C . GLY A 1 87 ? 17.669 6.315 -22.634 1.00 90.00 87 GLY A C 1
ATOM 696 O O . GLY A 1 87 ? 18.213 7.294 -23.140 1.00 90.00 87 GLY A O 1
ATOM 697 N N . LYS A 1 88 ? 18.368 5.347 -22.029 1.00 93.62 88 LYS A N 1
ATOM 698 C CA . LYS A 1 88 ? 19.839 5.296 -21.948 1.00 93.62 88 LYS A CA 1
ATOM 699 C C . LYS A 1 88 ? 20.509 4.598 -23.138 1.00 93.62 88 LYS A C 1
ATOM 701 O O . LYS A 1 88 ? 21.734 4.608 -23.211 1.00 93.62 88 LYS A O 1
ATOM 706 N N .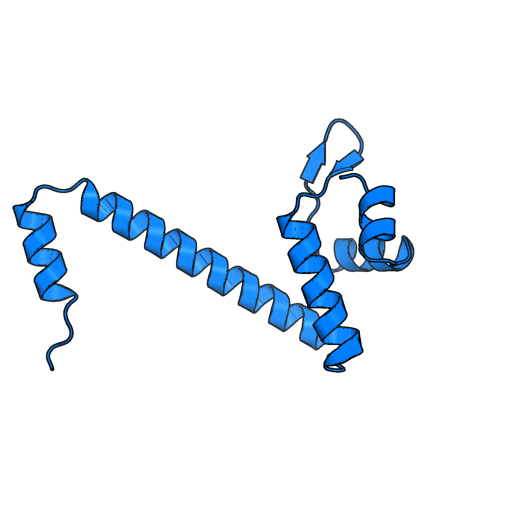 GLN A 1 89 ? 19.747 3.971 -24.036 1.00 93.56 89 GLN A N 1
ATOM 707 C CA . GLN A 1 89 ? 20.294 3.321 -25.234 1.00 93.56 89 GLN A CA 1
ATOM 708 C C . GLN A 1 89 ? 20.628 4.335 -26.330 1.00 93.56 89 GLN A C 1
ATOM 710 O O . GLN A 1 89 ? 20.120 5.455 -26.326 1.00 93.56 89 GLN A O 1
ATOM 715 N N . ASP A 1 90 ? 21.416 3.916 -27.320 1.00 94.94 90 ASP A N 1
ATOM 716 C CA . ASP A 1 90 ? 21.707 4.736 -28.496 1.00 94.94 90 ASP A CA 1
ATOM 717 C C . ASP A 1 90 ? 20.430 5.115 -29.276 1.00 94.94 90 ASP A C 1
ATOM 719 O O . ASP A 1 90 ? 19.505 4.297 -29.382 1.00 94.94 90 ASP A O 1
ATOM 723 N N . PRO A 1 91 ? 20.378 6.305 -29.916 1.00 92.00 91 PRO A N 1
ATOM 724 C CA . PRO A 1 91 ? 19.190 6.778 -30.634 1.00 92.00 91 PRO A CA 1
ATOM 725 C C . PRO A 1 91 ? 18.660 5.813 -31.706 1.00 92.00 91 PRO A C 1
ATOM 727 O O . PRO A 1 91 ? 17.457 5.766 -31.959 1.00 92.00 91 PRO A O 1
ATOM 730 N N . ALA A 1 92 ? 19.538 5.020 -32.329 1.00 92.75 92 ALA A N 1
ATOM 731 C CA . ALA A 1 92 ? 19.146 4.003 -33.306 1.00 92.75 92 ALA A CA 1
ATOM 732 C C . ALA A 1 92 ? 18.338 2.858 -32.664 1.00 92.75 92 ALA A C 1
ATOM 734 O O . ALA A 1 92 ? 17.317 2.441 -33.210 1.00 92.75 92 ALA A O 1
ATOM 735 N N . VAL A 1 93 ? 18.759 2.392 -31.484 1.00 91.81 93 VAL A N 1
ATOM 736 C CA . VAL A 1 93 ? 18.070 1.339 -30.721 1.00 91.81 93 VAL A CA 1
ATOM 737 C C . VAL A 1 93 ? 16.740 1.859 -30.178 1.00 91.81 93 VAL A C 1
ATOM 739 O O . VAL A 1 93 ? 15.728 1.168 -30.279 1.00 91.81 93 VAL A O 1
ATOM 742 N N . GLN A 1 94 ? 16.706 3.099 -29.680 1.00 91.12 94 GLN A N 1
ATOM 743 C CA . GLN A 1 94 ? 15.462 3.737 -29.236 1.00 91.12 94 GLN A CA 1
ATOM 744 C C . GLN A 1 94 ? 14.426 3.814 -30.364 1.00 91.12 94 GLN A C 1
ATOM 746 O O . GLN A 1 94 ? 13.270 3.448 -30.163 1.00 91.12 94 GLN A O 1
ATOM 751 N N . ASN A 1 95 ? 14.838 4.246 -31.561 1.00 88.31 95 ASN A N 1
ATOM 752 C CA . ASN A 1 95 ? 13.950 4.323 -32.725 1.00 88.31 95 ASN A CA 1
ATOM 753 C C . ASN A 1 95 ? 13.401 2.950 -33.130 1.00 88.31 95 ASN A C 1
ATOM 755 O O . ASN A 1 95 ? 12.206 2.824 -33.393 1.00 88.31 95 ASN A O 1
ATOM 759 N N . ALA A 1 96 ? 14.250 1.918 -33.146 1.00 90.00 96 ALA A N 1
ATOM 760 C CA . ALA A 1 96 ? 13.819 0.557 -33.455 1.00 90.00 96 ALA A CA 1
ATOM 761 C C . ALA A 1 96 ? 12.779 0.041 -32.442 1.00 90.00 96 ALA A C 1
ATOM 763 O O . ALA A 1 96 ? 11.767 -0.541 -32.830 1.00 90.00 96 ALA A O 1
ATOM 764 N N . LEU A 1 97 ? 12.985 0.307 -31.147 1.00 88.25 97 LEU A N 1
ATOM 765 C CA . LEU A 1 97 ? 12.040 -0.067 -30.091 1.00 88.25 97 LEU A CA 1
ATOM 766 C C . LEU A 1 97 ? 10.711 0.695 -30.202 1.00 88.25 97 LEU A C 1
ATOM 768 O O . LEU A 1 97 ? 9.653 0.086 -30.060 1.00 88.25 97 LEU A O 1
ATOM 772 N N . TRP A 1 98 ? 10.738 1.994 -30.514 1.00 84.69 98 TRP A N 1
ATOM 773 C CA . TRP A 1 98 ? 9.519 2.782 -30.736 1.00 84.69 98 TRP A CA 1
ATOM 774 C C . TRP A 1 98 ? 8.673 2.260 -31.901 1.00 84.69 98 TRP A C 1
ATOM 776 O O . TRP A 1 98 ? 7.444 2.225 -31.802 1.00 84.69 98 TRP A O 1
ATOM 786 N N . GLN A 1 99 ? 9.318 1.813 -32.981 1.00 87.19 99 GLN A N 1
ATOM 787 C CA . GLN A 1 99 ? 8.635 1.197 -34.121 1.00 87.19 99 GLN A CA 1
ATOM 788 C C . GLN A 1 99 ? 8.032 -0.168 -33.769 1.00 87.19 99 GLN A C 1
ATOM 790 O O . GLN A 1 99 ? 6.963 -0.506 -34.262 1.00 87.19 99 GLN A O 1
ATOM 795 N N . ALA A 1 100 ? 8.687 -0.944 -32.903 1.00 86.62 100 ALA A N 1
ATOM 796 C CA . ALA A 1 100 ? 8.175 -2.243 -32.469 1.00 86.62 100 ALA A CA 1
ATOM 797 C C . ALA A 1 100 ? 7.012 -2.128 -31.462 1.00 86.62 100 ALA A C 1
ATOM 799 O O . ALA A 1 100 ? 6.147 -3.000 -31.421 1.00 86.62 100 ALA A O 1
ATOM 800 N N . LEU A 1 101 ? 6.996 -1.071 -30.640 1.00 81.62 101 LEU A N 1
ATOM 801 C CA . LEU A 1 101 ? 5.980 -0.835 -29.606 1.00 81.62 101 LEU A CA 1
ATOM 802 C C . LEU A 1 101 ? 4.735 -0.095 -30.114 1.00 81.62 101 LEU A C 1
ATOM 804 O O . LEU A 1 101 ? 3.726 -0.046 -29.408 1.00 81.62 101 LEU A O 1
ATOM 808 N N . THR A 1 102 ? 4.775 0.493 -31.311 1.00 76.81 102 THR A N 1
ATOM 809 C CA . THR A 1 102 ? 3.574 1.075 -31.916 1.00 76.81 102 THR A CA 1
ATOM 810 C C . THR A 1 102 ? 2.656 -0.054 -32.399 1.00 76.81 102 THR A C 1
ATOM 812 O O . THR A 1 102 ? 3.124 -0.951 -33.100 1.00 76.81 102 THR A O 1
ATOM 815 N N . PRO A 1 103 ? 1.357 -0.062 -32.036 1.00 64.44 103 PRO A N 1
ATOM 816 C CA . PRO A 1 103 ? 0.462 -1.123 -32.476 1.00 64.44 103 PRO A CA 1
ATOM 817 C C . PRO A 1 103 ? 0.394 -1.125 -34.005 1.00 64.44 103 PRO A C 1
ATOM 819 O O . PRO A 1 103 ? 0.170 -0.074 -34.613 1.00 64.44 103 PRO A O 1
ATOM 822 N N . ILE A 1 104 ? 0.549 -2.299 -34.624 1.00 59.69 104 ILE A N 1
ATOM 823 C CA . ILE A 1 104 ? 0.117 -2.497 -36.009 1.00 59.69 104 ILE A CA 1
ATOM 824 C C . ILE A 1 104 ? -1.399 -2.292 -35.991 1.00 59.69 104 ILE A C 1
ATOM 826 O O . ILE A 1 104 ? -2.122 -3.046 -35.340 1.00 59.69 104 ILE A O 1
ATOM 830 N N . ARG A 1 105 ? -1.826 -1.190 -36.602 1.00 49.56 105 ARG A N 1
ATOM 831 C CA . ARG A 1 105 ? -3.213 -0.730 -36.662 1.00 49.56 105 ARG A CA 1
ATOM 832 C C . ARG A 1 105 ? -4.142 -1.757 -37.300 1.00 49.56 105 ARG A C 1
ATOM 834 O O . ARG A 1 105 ? -3.711 -2.389 -38.289 1.00 49.56 105 ARG A O 1
#